Protein AF-A0A7S2BQW1-F1 (afdb_monomer_lite)

Secondary structure (DSSP, 8-state):
--S-EEEEEEE--SS---EEE--S---S-EEEEEEP-HHHHHHHHHTT-S--EEEE--TTTHHHHHHHHHHHTGGGG-SEEEE---GGG--SHHHHHHHHHHHHHHHHH--

Sequence (111 aa):
WTHNTTLSFRQKGTHGNMGSVVDTQESGARRPVQAIDFGAWLRANTLNAQLVVVKCDIEGSEYHVLPSLLESGALCAVNYLLVEWHLDEVVGTAQRCRAQTLRNTFEDTLR

Organism: NCBI:txid156173

Foldseek 3Di:
DLAWDKAWWFQDDDPDRDTDRDPDDDDGDIDIDIDHNVLVVLCVPQVPPPAAEDEADRQQCCLPNVVSCVVVVSCVSHPYYHYDHRLVSQDDDVRSVSSVVVVVCCVVPVD

pLDDT: mean 85.26, std 15.12, range [45.09, 97.25]

Structure (mmCIF, N/CA/C/O backbone):
data_AF-A0A7S2BQW1-F1
#
_entry.id   AF-A0A7S2BQW1-F1
#
loop_
_atom_site.group_PDB
_atom_site.id
_atom_site.type_symbol
_atom_site.label_atom_id
_atom_site.label_alt_id
_atom_site.label_comp_id
_atom_site.label_asym_id
_atom_site.label_entity_id
_atom_site.label_seq_id
_atom_site.pdbx_PDB_ins_code
_atom_site.Cartn_x
_atom_site.Cartn_y
_atom_site.Cartn_z
_atom_site.occupancy
_atom_site.B_iso_or_equiv
_atom_site.auth_seq_id
_atom_site.auth_comp_id
_atom_site.auth_asym_id
_atom_site.auth_atom_id
_atom_site.pdbx_PDB_model_num
ATOM 1 N N . TRP A 1 1 ? -4.931 -3.956 -8.407 1.00 71.12 1 TRP A N 1
ATOM 2 C CA . TRP A 1 1 ? -5.609 -4.018 -7.090 1.00 71.12 1 TRP A CA 1
ATOM 3 C C . TRP A 1 1 ? -6.164 -2.678 -6.587 1.00 71.12 1 TRP A C 1
ATOM 5 O O . TRP A 1 1 ? -6.646 -2.617 -5.465 1.00 71.12 1 TRP A O 1
ATOM 15 N N . THR A 1 2 ? -6.157 -1.606 -7.390 1.00 87.06 2 THR A N 1
ATOM 16 C CA . THR A 1 2 ? -6.951 -0.380 -7.126 1.00 87.06 2 THR A CA 1
ATOM 17 C C . THR A 1 2 ? -8.306 -0.400 -7.845 1.00 87.06 2 THR A C 1
ATOM 19 O O . THR A 1 2 ? -9.050 0.567 -7.824 1.00 87.06 2 THR A O 1
ATOM 22 N N . HIS A 1 3 ? -8.577 -1.490 -8.560 1.00 90.50 3 HIS A N 1
ATOM 23 C CA . HIS A 1 3 ? -9.788 -1.786 -9.309 1.00 90.50 3 HIS A CA 1
ATOM 24 C C . HIS A 1 3 ? -9.807 -3.300 -9.578 1.00 90.50 3 HIS A C 1
ATOM 26 O O . HIS A 1 3 ? -8.749 -3.950 -9.576 1.00 90.50 3 HIS A O 1
ATOM 32 N N . ASN A 1 4 ? -10.994 -3.855 -9.823 1.00 88.25 4 ASN A N 1
ATOM 33 C CA . ASN A 1 4 ? -11.155 -5.251 -10.223 1.00 88.25 4 ASN A CA 1
ATOM 34 C C . ASN A 1 4 ? -10.641 -5.444 -11.655 1.00 88.25 4 ASN A C 1
ATOM 36 O O . ASN A 1 4 ? -11.059 -4.726 -12.563 1.00 88.25 4 ASN A O 1
ATOM 40 N N . THR A 1 5 ? -9.743 -6.402 -11.869 1.00 89.50 5 THR A N 1
ATOM 41 C CA . THR A 1 5 ? -9.201 -6.697 -13.203 1.00 89.50 5 THR A CA 1
ATOM 42 C C . THR A 1 5 ? -8.598 -8.097 -13.265 1.00 89.50 5 THR A C 1
ATOM 44 O O . THR A 1 5 ? -8.362 -8.731 -12.241 1.00 89.50 5 THR A O 1
ATOM 47 N N . THR A 1 6 ? -8.315 -8.586 -14.469 1.00 86.44 6 THR A N 1
ATOM 48 C CA . THR A 1 6 ? -7.553 -9.824 -14.667 1.00 86.44 6 THR A CA 1
ATOM 49 C C . THR A 1 6 ? -6.093 -9.483 -14.944 1.00 86.44 6 THR A C 1
ATOM 51 O O . THR A 1 6 ? -5.777 -8.866 -15.958 1.00 86.44 6 THR A O 1
ATOM 54 N N . LEU A 1 7 ? -5.195 -9.907 -14.056 1.00 83.56 7 LEU A N 1
ATOM 55 C CA . LEU A 1 7 ? -3.749 -9.781 -14.220 1.00 83.56 7 LEU A CA 1
ATOM 56 C C . LEU A 1 7 ? -3.163 -11.068 -14.801 1.00 83.56 7 LEU A C 1
ATOM 58 O O . LEU A 1 7 ? -3.677 -12.159 -14.571 1.00 83.56 7 LEU A O 1
ATOM 62 N N . SER A 1 8 ? -2.062 -10.953 -15.538 1.00 80.69 8 SER A N 1
ATOM 63 C CA . SER A 1 8 ? -1.305 -12.112 -16.017 1.00 80.69 8 SER A CA 1
ATOM 64 C C . SER A 1 8 ? -0.070 -12.314 -15.150 1.00 80.69 8 SER A C 1
ATOM 66 O O . SER A 1 8 ? 0.823 -11.473 -15.140 1.00 80.69 8 SER A O 1
ATOM 68 N N . PHE A 1 9 ? -0.007 -13.441 -14.447 1.00 76.88 9 PHE A N 1
ATOM 69 C CA . PHE A 1 9 ? 1.140 -13.816 -13.626 1.00 76.88 9 PHE A CA 1
ATOM 70 C C . PHE A 1 9 ? 2.009 -14.841 -14.346 1.00 76.88 9 PHE A C 1
ATOM 72 O O . PHE A 1 9 ? 1.506 -15.748 -15.017 1.00 76.88 9 PHE A O 1
ATOM 79 N N . ARG A 1 10 ? 3.323 -14.734 -14.161 1.00 74.69 10 ARG A N 1
ATOM 80 C CA . ARG A 1 10 ? 4.284 -15.781 -14.519 1.00 74.69 10 ARG A CA 1
ATOM 81 C C . ARG A 1 10 ? 4.644 -16.559 -13.258 1.00 74.69 10 ARG A C 1
ATOM 83 O O . ARG A 1 10 ? 4.970 -15.962 -12.236 1.00 74.69 10 ARG A O 1
ATOM 90 N N . GLN A 1 11 ? 4.627 -17.887 -13.337 1.00 63.84 11 GLN A N 1
ATOM 91 C CA . GLN A 1 11 ? 5.142 -18.745 -12.269 1.00 63.84 11 GLN A CA 1
ATOM 92 C C . GLN A 1 11 ? 6.677 -18.686 -12.249 1.00 63.84 11 GLN A C 1
ATOM 94 O O . GLN A 1 11 ? 7.320 -18.938 -13.273 1.00 63.84 11 GLN A O 1
ATOM 99 N N . LYS A 1 12 ? 7.272 -18.344 -11.102 1.00 55.88 12 LYS A N 1
ATOM 100 C CA . LYS A 1 12 ? 8.726 -18.262 -10.935 1.00 55.88 12 LYS A CA 1
ATOM 101 C C . LYS A 1 12 ? 9.256 -19.618 -10.437 1.00 55.88 12 LYS A C 1
ATOM 103 O O . LYS A 1 12 ? 9.165 -19.933 -9.258 1.00 55.88 12 LYS A O 1
ATOM 108 N N . GLY A 1 13 ? 9.833 -20.412 -11.346 1.00 52.44 13 GLY A N 1
ATOM 109 C CA . GLY A 1 13 ? 10.557 -21.658 -11.034 1.00 52.44 13 GLY A CA 1
ATOM 110 C C . GLY A 1 13 ? 9.701 -22.930 -10.901 1.00 52.44 13 GLY A C 1
ATOM 111 O O . GLY A 1 13 ? 8.475 -22.886 -10.864 1.00 52.44 13 GLY A O 1
ATOM 112 N N . THR A 1 14 ? 10.372 -24.089 -10.856 1.00 50.16 14 THR A N 1
ATOM 113 C CA . THR A 1 14 ? 9.757 -25.432 -10.738 1.00 50.16 14 THR A CA 1
ATOM 114 C C . THR A 1 14 ? 9.568 -25.909 -9.291 1.00 50.16 14 THR A C 1
ATOM 116 O O . THR A 1 14 ? 8.961 -26.953 -9.087 1.00 50.16 14 THR A O 1
ATOM 119 N N . HIS A 1 15 ? 10.073 -25.169 -8.294 1.00 48.19 15 HIS A N 1
ATOM 120 C CA . HIS A 1 15 ? 10.143 -25.613 -6.888 1.00 48.19 15 HIS A CA 1
ATOM 121 C C . HIS A 1 15 ? 9.511 -24.633 -5.874 1.00 48.19 15 HIS A C 1
ATOM 123 O O . HIS A 1 15 ? 9.719 -24.774 -4.674 1.00 48.19 15 HIS A O 1
ATOM 129 N N . GLY A 1 16 ? 8.710 -23.658 -6.321 1.00 45.62 16 GLY A N 1
ATOM 130 C CA . GLY A 1 16 ? 7.992 -22.742 -5.429 1.00 45.62 16 GLY A CA 1
ATOM 131 C C . GLY A 1 16 ? 6.706 -22.206 -6.059 1.00 45.62 16 GLY A C 1
ATOM 132 O O . GLY A 1 16 ? 6.683 -21.855 -7.236 1.00 45.62 16 GLY A O 1
ATOM 133 N N . ASN A 1 17 ? 5.628 -22.132 -5.275 1.00 52.78 17 ASN A N 1
ATOM 134 C CA . ASN A 1 17 ? 4.319 -21.594 -5.680 1.00 52.78 17 ASN A CA 1
ATOM 135 C C . ASN A 1 17 ? 4.293 -20.049 -5.705 1.00 52.78 17 ASN A C 1
ATOM 137 O O . ASN A 1 17 ? 3.299 -19.442 -5.319 1.00 52.78 17 ASN A O 1
ATOM 141 N N . MET A 1 18 ? 5.379 -19.390 -6.118 1.00 57.06 18 MET A N 1
ATOM 142 C CA . MET A 1 18 ? 5.460 -17.925 -6.141 1.00 57.06 18 MET A CA 1
ATOM 143 C C . MET A 1 18 ? 5.316 -17.421 -7.580 1.00 57.06 18 MET A C 1
ATOM 145 O O . MET A 1 18 ? 6.014 -17.872 -8.494 1.00 57.06 18 MET A O 1
ATOM 149 N N . GLY A 1 19 ? 4.359 -16.519 -7.799 1.00 58.62 19 GLY A N 1
ATOM 150 C CA . GLY A 1 19 ? 4.086 -15.894 -9.090 1.00 58.62 19 GLY A CA 1
ATOM 151 C C . GLY A 1 19 ? 4.364 -14.396 -9.040 1.00 58.62 19 GLY A C 1
ATOM 152 O O . GLY A 1 19 ? 4.096 -13.764 -8.028 1.00 58.62 19 GLY A O 1
ATOM 153 N N . SER A 1 20 ? 4.862 -13.830 -10.138 1.00 63.78 20 SER A N 1
ATOM 154 C CA . SER A 1 20 ? 5.114 -12.389 -10.279 1.00 63.78 20 SER A CA 1
ATOM 155 C C . SER A 1 20 ? 4.332 -11.818 -11.467 1.00 63.78 20 SER A C 1
ATOM 157 O O . SER A 1 20 ? 4.091 -12.519 -12.459 1.00 63.78 20 SER A O 1
ATOM 159 N N . VAL A 1 21 ? 3.916 -10.555 -11.357 1.00 64.38 21 VAL A N 1
ATOM 160 C CA . VAL A 1 21 ? 3.338 -9.778 -12.461 1.00 64.38 21 VAL A CA 1
ATOM 161 C C . VAL A 1 21 ? 4.494 -9.323 -13.350 1.00 64.38 21 VAL A C 1
ATOM 163 O O . VAL A 1 21 ? 5.319 -8.526 -12.924 1.00 64.38 21 VAL A O 1
ATOM 166 N N . VAL A 1 22 ? 4.581 -9.838 -14.578 1.00 58.78 22 VAL A N 1
ATOM 167 C CA . VAL A 1 22 ? 5.669 -9.493 -15.512 1.00 58.78 22 VAL A CA 1
ATOM 168 C C . VAL A 1 22 ? 5.083 -8.851 -16.768 1.00 58.78 22 VAL A C 1
ATOM 170 O O . VAL A 1 22 ? 4.256 -9.469 -17.439 1.00 58.78 22 VAL A O 1
ATOM 173 N N . ASP A 1 23 ? 5.535 -7.637 -17.094 1.00 49.28 23 ASP A N 1
ATOM 174 C CA . ASP A 1 23 ? 5.101 -6.857 -18.270 1.00 49.28 23 ASP A CA 1
ATOM 175 C C . ASP A 1 23 ? 5.954 -7.129 -19.535 1.00 49.28 23 ASP A C 1
ATOM 177 O O . ASP A 1 23 ? 5.544 -6.866 -20.662 1.00 49.28 23 ASP A O 1
ATOM 181 N N . THR A 1 24 ? 7.137 -7.738 -19.405 1.00 45.09 24 THR A N 1
ATOM 182 C CA . THR A 1 24 ? 8.077 -7.913 -20.528 1.00 45.09 24 THR A CA 1
ATOM 183 C C . THR A 1 24 ? 8.093 -9.319 -21.142 1.00 45.09 24 THR A C 1
ATOM 185 O O . THR A 1 24 ? 7.767 -10.333 -20.518 1.00 45.09 24 THR A O 1
ATOM 188 N N . GLN A 1 25 ? 8.419 -9.356 -22.440 1.00 47.78 25 GLN A N 1
ATOM 189 C CA . GLN A 1 25 ? 8.397 -10.526 -23.318 1.00 47.78 25 GLN A CA 1
ATOM 190 C C . GLN A 1 25 ? 9.481 -11.563 -22.978 1.00 47.78 25 GLN A C 1
ATOM 192 O O . GLN A 1 25 ? 10.518 -11.620 -23.629 1.00 47.78 25 GLN A O 1
ATOM 197 N N . GLU A 1 26 ? 9.224 -12.437 -22.009 1.00 51.81 26 GLU A N 1
ATOM 198 C CA . GLU A 1 26 ? 9.992 -13.676 -21.850 1.00 51.81 26 GLU A CA 1
ATOM 199 C C . GLU A 1 26 ? 9.098 -14.920 -21.814 1.00 51.81 26 GLU A C 1
ATOM 201 O O . GLU A 1 26 ? 7.993 -14.921 -21.266 1.00 51.81 26 GLU A O 1
ATOM 206 N N . SER A 1 27 ? 9.606 -16.008 -22.398 1.00 53.97 27 SER A N 1
ATOM 207 C CA . SER A 1 27 ? 8.935 -17.298 -22.559 1.00 53.97 27 SER A CA 1
ATOM 208 C C . SER A 1 27 ? 8.657 -17.986 -21.212 1.00 53.97 27 SER A C 1
ATOM 210 O O . SER A 1 27 ? 9.565 -18.478 -20.537 1.00 53.97 27 SER A O 1
ATOM 212 N N . GLY A 1 28 ? 7.380 -18.044 -20.824 1.00 62.25 28 GLY A N 1
ATOM 213 C CA . GLY A 1 28 ? 6.863 -18.796 -19.678 1.00 62.25 28 GLY A CA 1
ATOM 214 C C . GLY A 1 28 ? 5.330 -18.833 -19.681 1.00 62.25 28 GLY A C 1
ATOM 215 O O . GLY A 1 28 ? 4.691 -17.929 -20.219 1.00 62.25 28 GLY A O 1
ATOM 216 N N . ALA A 1 29 ? 4.726 -19.880 -19.107 1.00 67.94 29 ALA A N 1
ATOM 217 C CA . ALA A 1 29 ? 3.269 -20.014 -19.063 1.00 67.94 29 ALA A CA 1
ATOM 218 C C . ALA A 1 29 ? 2.650 -18.905 -18.196 1.00 67.94 29 ALA A C 1
ATOM 220 O O . ALA A 1 29 ? 2.899 -18.833 -16.990 1.00 67.94 29 ALA A O 1
ATOM 221 N N . ARG A 1 30 ? 1.846 -18.042 -18.823 1.00 73.12 30 ARG A N 1
ATOM 222 C CA 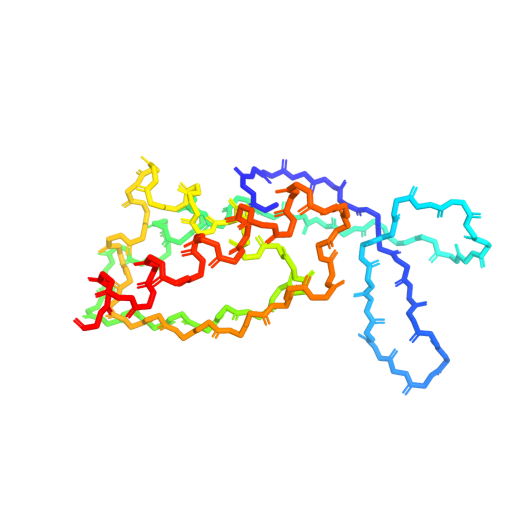. ARG A 1 30 ? 1.083 -16.992 -18.144 1.00 73.12 30 ARG A CA 1
ATOM 223 C C . ARG A 1 30 ? -0.200 -17.584 -17.572 1.00 73.12 30 ARG A C 1
ATOM 225 O O . ARG A 1 30 ? -0.905 -18.327 -18.255 1.00 73.12 30 ARG A O 1
ATOM 232 N N . ARG A 1 31 ? -0.510 -17.251 -16.323 1.00 81.50 31 ARG A N 1
ATOM 233 C CA . ARG A 1 31 ? -1.756 -17.632 -15.656 1.00 81.50 31 ARG A CA 1
ATOM 234 C C . ARG A 1 31 ? -2.580 -16.376 -15.382 1.00 81.50 31 ARG A C 1
ATOM 236 O O . ARG A 1 31 ? -2.044 -15.442 -14.786 1.00 81.50 31 ARG A O 1
ATOM 243 N N . PRO A 1 32 ? -3.853 -16.332 -15.808 1.00 84.62 32 PRO A N 1
ATOM 244 C CA . PRO A 1 32 ? -4.735 -15.247 -15.421 1.00 84.62 32 PRO A CA 1
ATOM 245 C C . PRO A 1 32 ? -5.047 -15.365 -13.927 1.00 84.62 32 PRO A C 1
ATOM 247 O O . PRO A 1 32 ? -5.403 -16.439 -13.441 1.00 84.62 32 PRO A O 1
ATOM 250 N N . VAL A 1 33 ? -4.920 -14.258 -13.209 1.00 87.00 33 VAL A N 1
ATOM 251 C CA . VAL A 1 33 ? -5.252 -14.130 -11.791 1.00 87.00 33 VAL A CA 1
ATOM 252 C C . VAL A 1 33 ? -6.194 -12.946 -11.644 1.00 87.00 33 VAL A C 1
ATOM 254 O O . VAL A 1 33 ? -5.932 -11.865 -12.170 1.00 87.00 33 VAL A O 1
ATOM 257 N N . GLN A 1 34 ? -7.307 -13.150 -10.946 1.00 90.06 34 GLN A N 1
ATOM 258 C CA . GLN A 1 34 ? -8.233 -12.063 -10.649 1.00 90.06 34 GLN A CA 1
ATOM 259 C C . GLN A 1 34 ? -7.642 -11.181 -9.554 1.00 90.06 34 GLN A C 1
ATOM 261 O O . GLN A 1 34 ? -7.343 -11.651 -8.459 1.00 90.06 34 GLN A O 1
ATOM 266 N N . ALA A 1 35 ? -7.484 -9.900 -9.861 1.00 90.31 35 ALA A N 1
ATOM 267 C CA . ALA A 1 35 ? -7.169 -8.875 -8.889 1.00 90.31 35 ALA A CA 1
ATOM 268 C C . ALA A 1 35 ? -8.454 -8.171 -8.456 1.00 90.31 35 ALA A C 1
ATOM 270 O O . ALA A 1 35 ? -9.342 -7.909 -9.268 1.00 90.31 35 ALA A O 1
ATOM 271 N N . ILE A 1 36 ? -8.511 -7.834 -7.173 1.00 92.81 36 ILE A N 1
ATOM 272 C CA . ILE A 1 36 ? -9.621 -7.102 -6.567 1.00 92.81 36 ILE A CA 1
ATOM 273 C C . ILE A 1 36 ? -9.252 -5.636 -6.351 1.00 92.81 36 ILE A C 1
ATOM 275 O O . ILE A 1 36 ? -8.081 -5.314 -6.161 1.00 92.81 36 ILE A O 1
ATOM 279 N N . ASP A 1 37 ? -10.245 -4.758 -6.320 1.00 94.38 37 ASP A N 1
ATOM 280 C CA . ASP A 1 37 ? -10.130 -3.458 -5.668 1.00 94.38 37 ASP A CA 1
ATOM 281 C C . ASP A 1 37 ? -10.018 -3.673 -4.157 1.00 94.38 37 ASP A C 1
ATOM 283 O O . ASP A 1 37 ? -11.001 -3.987 -3.477 1.00 94.38 37 ASP A O 1
ATOM 287 N N . PHE A 1 38 ? -8.805 -3.529 -3.630 1.00 95.88 38 PHE A N 1
ATOM 288 C CA . PHE A 1 38 ? -8.565 -3.758 -2.216 1.00 95.88 38 PHE A CA 1
ATOM 289 C C . PHE A 1 38 ? -9.257 -2.714 -1.332 1.00 95.88 38 PHE A C 1
ATOM 291 O O . PHE A 1 38 ? -9.740 -3.069 -0.263 1.00 95.88 38 PHE A O 1
ATOM 298 N N . GLY A 1 39 ? -9.374 -1.454 -1.765 1.00 95.75 39 GLY A N 1
ATOM 299 C CA . GLY A 1 39 ? -10.018 -0.404 -0.970 1.00 95.75 39 GLY A CA 1
ATOM 300 C C . GLY A 1 39 ? -11.520 -0.631 -0.822 1.00 95.75 39 GLY A C 1
ATOM 301 O O . GLY A 1 39 ? -12.066 -0.527 0.281 1.00 95.75 39 GLY A O 1
ATOM 302 N N . ALA A 1 40 ? -12.184 -1.005 -1.919 1.00 95.50 40 ALA A N 1
ATOM 303 C CA . ALA A 1 40 ? -13.595 -1.379 -1.891 1.00 95.50 40 ALA A CA 1
ATOM 304 C C . ALA A 1 40 ? -13.826 -2.653 -1.064 1.00 95.50 40 ALA A C 1
ATOM 306 O O . ALA A 1 40 ? -14.739 -2.696 -0.235 1.00 95.50 40 ALA A O 1
ATOM 307 N N . TRP A 1 41 ? -12.975 -3.669 -1.248 1.00 96.25 41 TRP A N 1
ATOM 308 C CA . TRP A 1 41 ? -13.056 -4.913 -0.486 1.00 96.25 41 TRP A CA 1
ATOM 309 C C . TRP A 1 41 ? -12.859 -4.669 1.010 1.00 96.25 41 TRP A C 1
ATOM 311 O O . TRP A 1 41 ? -13.667 -5.137 1.809 1.00 96.25 41 TRP A O 1
ATOM 321 N N . LEU A 1 42 ? -11.843 -3.894 1.392 1.00 96.62 42 LEU A N 1
ATOM 322 C CA . LEU A 1 42 ? -11.537 -3.579 2.783 1.00 96.62 42 LEU A CA 1
ATOM 323 C C . LEU A 1 42 ? -12.764 -2.983 3.473 1.00 96.62 42 LEU A C 1
ATOM 325 O O . LEU A 1 42 ? -13.244 -3.543 4.452 1.00 96.62 42 LEU A O 1
ATOM 329 N N . ARG A 1 43 ? -13.340 -1.921 2.899 1.00 94.44 43 ARG A N 1
ATOM 330 C CA . ARG A 1 43 ? -14.530 -1.262 3.454 1.00 94.44 43 ARG A CA 1
ATOM 331 C C . ARG A 1 43 ? -15.705 -2.209 3.618 1.00 94.44 43 ARG A C 1
ATOM 333 O O . ARG A 1 43 ? -16.327 -2.208 4.670 1.00 94.44 43 ARG A O 1
ATOM 340 N N . ALA A 1 44 ? -16.006 -3.011 2.601 1.00 94.94 44 ALA A N 1
ATOM 341 C CA . ALA A 1 44 ? -17.143 -3.924 2.643 1.00 94.94 44 ALA A CA 1
ATOM 342 C C . ALA A 1 44 ? -16.992 -5.015 3.717 1.00 94.94 44 ALA A C 1
ATOM 344 O O . ALA A 1 44 ? -17.993 -5.493 4.247 1.00 94.94 44 ALA A O 1
ATOM 345 N N . ASN A 1 45 ? -15.757 -5.398 4.050 1.00 95.62 45 ASN A N 1
ATOM 346 C CA . ASN A 1 45 ? -15.474 -6.515 4.948 1.00 95.62 45 ASN A CA 1
ATOM 347 C C . ASN A 1 45 ? -15.124 -6.087 6.381 1.00 95.62 45 ASN A C 1
ATOM 349 O O . ASN A 1 45 ? -15.059 -6.945 7.259 1.00 95.62 45 ASN A O 1
ATOM 353 N N . THR A 1 46 ? -14.933 -4.791 6.651 1.00 95.62 46 THR A N 1
ATOM 354 C CA . THR A 1 46 ? -14.525 -4.303 7.980 1.00 95.62 46 THR A CA 1
ATOM 355 C C . THR A 1 46 ? -15.535 -3.401 8.687 1.00 95.62 46 THR A C 1
ATOM 357 O O . THR A 1 46 ? -15.253 -2.961 9.796 1.00 95.62 46 THR A O 1
ATOM 360 N N . LEU A 1 47 ? -16.737 -3.179 8.133 1.00 88.50 47 LEU A N 1
ATOM 361 C CA . LEU A 1 47 ? -17.748 -2.269 8.714 1.00 88.50 47 LEU A CA 1
ATOM 362 C C . LEU A 1 47 ? -18.053 -2.503 10.204 1.00 88.50 47 LEU A C 1
ATOM 364 O O . LEU A 1 47 ? -18.291 -1.545 10.931 1.00 88.50 47 LEU A O 1
ATOM 368 N N . ASN A 1 48 ? -18.055 -3.761 10.652 1.00 93.06 48 ASN A N 1
ATOM 369 C CA . ASN A 1 48 ? -18.366 -4.135 12.039 1.00 93.06 48 ASN A CA 1
ATOM 370 C C . ASN A 1 48 ? -17.126 -4.579 12.833 1.00 93.06 48 ASN A C 1
ATOM 372 O O . ASN A 1 48 ? -17.253 -5.108 13.939 1.00 93.06 48 ASN A O 1
ATOM 376 N N . ALA A 1 49 ? -15.930 -4.434 12.260 1.00 93.81 49 ALA A N 1
ATOM 377 C CA . ALA A 1 49 ? -14.696 -4.820 12.922 1.00 93.81 49 ALA A CA 1
ATOM 378 C C . ALA A 1 49 ? -14.281 -3.735 13.921 1.00 93.81 49 ALA A C 1
ATOM 380 O O . ALA A 1 49 ? -14.205 -2.559 13.584 1.00 93.81 49 ALA A O 1
ATOM 381 N N . GLN A 1 50 ? -13.975 -4.146 15.152 1.00 92.69 50 GLN A N 1
ATOM 382 C CA . GLN A 1 50 ? -13.452 -3.244 16.186 1.00 92.69 50 GLN A CA 1
ATOM 383 C C . GLN A 1 50 ? -11.942 -3.013 16.054 1.00 92.69 50 GLN A C 1
ATOM 385 O O . GLN A 1 50 ? -11.404 -2.052 16.597 1.00 92.69 50 GLN A O 1
ATOM 390 N N . LEU A 1 51 ? -11.256 -3.927 15.365 1.00 96.19 51 LEU A N 1
ATOM 391 C CA . LEU A 1 51 ? -9.822 -3.890 15.140 1.00 96.19 51 LEU A CA 1
ATOM 392 C C . LEU A 1 51 ? -9.508 -4.476 13.764 1.00 96.19 51 LEU A C 1
ATOM 394 O O . LEU A 1 51 ? -9.834 -5.629 13.482 1.00 96.19 51 LEU A O 1
ATOM 398 N N . VAL A 1 52 ? -8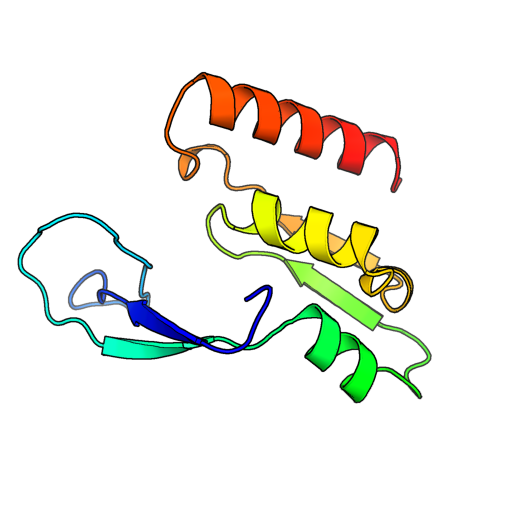.837 -3.689 12.935 1.00 97.25 52 VAL A N 1
ATOM 399 C CA . VAL A 1 52 ? -8.394 -4.057 11.593 1.00 97.25 52 VAL A CA 1
ATOM 400 C C . VAL A 1 52 ? -6.887 -3.870 11.517 1.00 97.25 52 VAL A C 1
ATOM 402 O O . VAL A 1 52 ? -6.370 -2.762 11.672 1.00 97.25 52 VAL A O 1
ATOM 405 N N . VAL A 1 53 ? -6.183 -4.968 11.258 1.00 96.81 53 VAL A N 1
ATOM 406 C CA . VAL A 1 53 ? -4.733 -4.990 11.056 1.00 96.81 53 VAL A CA 1
ATOM 407 C C . VAL A 1 53 ? -4.457 -5.429 9.627 1.00 96.81 53 VAL A C 1
ATOM 409 O O . VAL A 1 53 ? -4.981 -6.450 9.184 1.00 96.81 53 VAL A O 1
ATOM 412 N N . VAL A 1 54 ? -3.632 -4.674 8.908 1.00 96.31 54 VAL A N 1
ATOM 413 C CA . VAL A 1 54 ? -3.228 -4.987 7.535 1.00 96.31 54 VAL A CA 1
ATOM 414 C C . VAL A 1 54 ? -1.714 -5.169 7.486 1.00 96.31 54 VAL A C 1
ATOM 416 O O . VAL A 1 54 ? -0.973 -4.254 7.834 1.00 96.31 54 VAL A O 1
ATOM 419 N N . LYS A 1 55 ? -1.259 -6.337 7.012 1.00 96.31 55 LYS A N 1
ATOM 420 C CA . LYS A 1 55 ? 0.115 -6.536 6.527 1.00 96.31 55 LYS A CA 1
ATOM 421 C C . LYS A 1 55 ? 0.113 -6.348 5.007 1.00 96.31 55 LYS A C 1
ATOM 423 O O . LYS A 1 55 ? -0.614 -7.053 4.312 1.00 96.31 55 LYS A O 1
ATOM 428 N N . CYS A 1 56 ? 0.910 -5.410 4.512 1.00 94.69 56 CYS A N 1
ATOM 429 C CA . CYS A 1 56 ? 1.076 -5.100 3.099 1.00 94.69 56 CYS A CA 1
ATOM 430 C C . CYS A 1 56 ? 2.460 -5.568 2.636 1.00 94.69 56 CYS A C 1
ATOM 432 O O . CYS A 1 56 ? 3.470 -5.132 3.182 1.00 94.69 56 CYS A O 1
ATOM 434 N N . ASP A 1 57 ? 2.470 -6.478 1.670 1.00 94.44 57 ASP A N 1
ATOM 435 C CA . ASP A 1 57 ? 3.646 -7.161 1.131 1.00 94.44 57 ASP A CA 1
ATOM 436 C C . ASP A 1 57 ? 3.265 -7.613 -0.291 1.00 94.44 57 ASP A C 1
ATOM 438 O O . ASP A 1 57 ? 2.654 -8.668 -0.481 1.00 94.44 57 ASP A O 1
ATOM 442 N N . ILE A 1 58 ? 3.401 -6.696 -1.258 1.00 91.88 58 ILE A N 1
ATOM 443 C CA . ILE A 1 58 ? 2.830 -6.808 -2.614 1.00 91.88 58 ILE A CA 1
ATOM 444 C C . ILE A 1 58 ? 3.826 -6.392 -3.707 1.00 91.88 58 ILE A C 1
ATOM 446 O O . ILE A 1 58 ? 3.428 -5.904 -4.770 1.00 91.88 58 ILE A O 1
ATOM 450 N N . GLU A 1 59 ? 5.114 -6.623 -3.453 1.00 90.94 59 GLU A N 1
ATOM 451 C CA . GLU A 1 59 ? 6.190 -6.644 -4.452 1.00 90.94 59 GLU A CA 1
ATOM 452 C C . GLU A 1 59 ? 6.232 -5.377 -5.334 1.00 90.94 59 GLU A C 1
ATOM 454 O O . GLU A 1 59 ? 6.117 -5.425 -6.559 1.00 90.94 59 GLU A O 1
ATOM 459 N N . GLY A 1 60 ? 6.314 -4.204 -4.706 1.00 90.44 60 GLY A N 1
ATOM 460 C CA . GLY A 1 60 ? 6.518 -2.897 -5.358 1.00 90.44 60 GLY A CA 1
ATOM 461 C C . GLY A 1 60 ? 5.223 -2.137 -5.599 1.00 90.44 60 GLY A C 1
ATOM 462 O O . GLY A 1 60 ? 5.199 -0.974 -6.008 1.00 90.44 60 GLY A O 1
ATOM 463 N N . SER A 1 61 ? 4.104 -2.784 -5.330 1.00 91.62 61 SER A N 1
ATOM 464 C CA . SER A 1 61 ? 2.799 -2.237 -5.645 1.00 91.62 61 SER A CA 1
ATOM 465 C C . SER A 1 61 ? 2.189 -1.425 -4.514 1.00 91.62 61 SER A C 1
ATOM 467 O O . SER A 1 61 ? 1.148 -0.783 -4.692 1.00 91.62 61 SER A O 1
ATOM 469 N N . GLU A 1 62 ? 2.881 -1.385 -3.377 1.00 95.00 62 GLU A N 1
ATOM 470 C CA . GLU A 1 62 ? 2.589 -0.529 -2.233 1.00 95.00 62 GLU A CA 1
ATOM 471 C C . GLU A 1 62 ? 2.501 0.934 -2.685 1.00 95.00 62 GLU A C 1
ATOM 473 O O . GLU A 1 62 ? 1.575 1.650 -2.299 1.00 95.00 62 GLU A O 1
ATOM 478 N N . TYR A 1 63 ? 3.393 1.342 -3.597 1.00 94.88 63 TYR A N 1
ATOM 479 C CA . TYR A 1 63 ? 3.475 2.697 -4.154 1.00 94.88 63 TYR A CA 1
ATOM 480 C C . TYR A 1 63 ? 2.276 3.097 -5.028 1.00 94.88 63 TYR A C 1
ATOM 482 O O . TYR A 1 63 ? 2.127 4.272 -5.359 1.00 94.88 63 TYR A O 1
ATOM 490 N N . HIS A 1 64 ? 1.405 2.149 -5.383 1.00 93.75 64 HIS A N 1
ATOM 491 C CA . HIS A 1 64 ? 0.134 2.416 -6.059 1.00 93.75 64 HIS A CA 1
ATOM 492 C C . HIS A 1 64 ? -1.071 2.197 -5.140 1.00 93.75 64 HIS A C 1
ATOM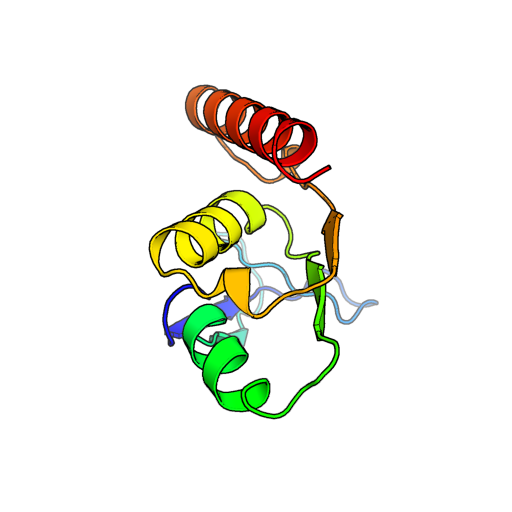 494 O O . HIS A 1 64 ? -2.023 2.977 -5.179 1.00 93.75 64 HIS A O 1
ATOM 500 N N . VAL A 1 65 ? -1.045 1.154 -4.304 1.00 95.19 65 VAL A N 1
ATOM 501 C CA . VAL A 1 65 ? -2.160 0.817 -3.405 1.00 95.19 65 VAL A CA 1
ATOM 502 C C . VAL A 1 65 ? -2.308 1.829 -2.288 1.00 95.19 65 VAL A C 1
ATOM 504 O O . VAL A 1 65 ? -3.402 2.348 -2.091 1.00 95.19 65 VAL A O 1
ATOM 507 N N . LEU A 1 66 ? -1.233 2.116 -1.553 1.00 95.44 66 LEU A N 1
ATOM 508 C CA . LEU A 1 66 ? -1.320 2.936 -0.347 1.00 95.44 66 LEU A CA 1
ATOM 509 C C . LEU A 1 66 ? -1.776 4.374 -0.646 1.00 95.44 66 LEU A C 1
ATOM 511 O O . LEU A 1 66 ? -2.675 4.842 0.056 1.00 95.44 66 LEU A O 1
ATOM 515 N N . PRO A 1 67 ? -1.288 5.054 -1.708 1.00 95.06 67 PRO A N 1
ATOM 516 C CA . PRO A 1 67 ? -1.853 6.339 -2.119 1.00 95.06 67 PRO A CA 1
ATOM 517 C C . PRO A 1 67 ? -3.338 6.252 -2.470 1.00 95.06 67 PRO A C 1
ATOM 519 O O . PRO A 1 67 ? -4.121 7.072 -2.008 1.00 95.06 67 PRO A O 1
ATOM 522 N N . SER A 1 68 ? -3.759 5.223 -3.211 1.00 95.44 68 SER A N 1
ATOM 523 C CA . SER A 1 68 ? -5.170 5.045 -3.573 1.00 95.44 68 SER A CA 1
ATOM 524 C C . SER A 1 68 ? -6.065 4.804 -2.346 1.00 95.44 68 SER A C 1
ATOM 526 O O . SER A 1 68 ? -7.186 5.316 -2.277 1.00 95.44 68 SER A O 1
ATOM 528 N N . LEU A 1 69 ? -5.579 4.074 -1.336 1.00 95.56 69 LEU A N 1
ATOM 529 C CA . LEU A 1 69 ? -6.288 3.888 -0.066 1.00 95.56 69 LEU A CA 1
ATOM 530 C C . LEU A 1 69 ? -6.385 5.185 0.745 1.00 95.56 69 LEU A C 1
ATOM 532 O O . LEU A 1 69 ? -7.416 5.413 1.381 1.00 95.56 69 LEU A O 1
ATOM 536 N N . LEU A 1 70 ? -5.339 6.018 0.725 1.00 93.94 70 LEU A N 1
ATOM 537 C CA . LEU A 1 70 ? -5.360 7.348 1.335 1.00 93.94 70 LEU A CA 1
ATOM 538 C C . LEU A 1 70 ? -6.367 8.259 0.628 1.00 93.94 70 LEU A C 1
ATOM 540 O O . LEU A 1 70 ? -7.263 8.789 1.277 1.00 93.94 70 LEU A O 1
ATOM 544 N N . GLU A 1 71 ? -6.258 8.398 -0.694 1.00 95.00 71 GLU A N 1
ATOM 545 C CA . GLU A 1 71 ? -7.115 9.267 -1.511 1.00 95.00 71 GLU A CA 1
ATOM 546 C C . GLU A 1 71 ? -8.591 8.887 -1.405 1.00 95.00 71 GLU A C 1
ATOM 548 O O . GLU A 1 71 ? -9.459 9.746 -1.265 1.00 95.00 71 GLU A O 1
ATOM 553 N N . SER A 1 72 ? -8.889 7.587 -1.435 1.00 95.62 72 SER A N 1
ATOM 554 C CA . SER A 1 72 ? -10.260 7.102 -1.287 1.00 95.62 72 SER A CA 1
ATOM 555 C C . SER A 1 72 ? -10.784 7.213 0.145 1.00 95.62 72 SER A C 1
ATOM 557 O O . SER A 1 72 ? -11.998 7.123 0.333 1.00 95.62 72 SER A O 1
ATOM 559 N N . GLY A 1 73 ? -9.907 7.365 1.147 1.00 95.06 73 GLY A N 1
ATOM 560 C CA . GLY A 1 73 ? -10.209 7.280 2.578 1.00 95.06 73 GLY A CA 1
ATOM 561 C C . GLY A 1 73 ? -10.474 5.853 3.075 1.00 95.06 73 GLY A C 1
ATOM 562 O O . GLY A 1 73 ? -11.071 5.667 4.135 1.00 95.06 73 GLY A O 1
ATOM 563 N N . ALA A 1 74 ? -10.152 4.821 2.290 1.00 96.25 74 ALA A N 1
ATOM 564 C CA . ALA A 1 74 ? -10.324 3.428 2.705 1.00 96.25 74 ALA A CA 1
ATOM 565 C C . ALA A 1 74 ? -9.331 3.040 3.807 1.00 96.25 74 ALA A C 1
ATOM 567 O O . ALA A 1 74 ? -9.656 2.208 4.653 1.00 96.25 74 ALA A O 1
ATOM 568 N N . LEU A 1 75 ? -8.163 3.694 3.849 1.00 94.69 75 LEU A N 1
ATOM 569 C CA . LEU A 1 75 ? -7.158 3.452 4.882 1.00 94.69 75 LEU A CA 1
ATOM 570 C C . LEU A 1 75 ? -7.663 3.775 6.296 1.00 94.69 75 LEU A C 1
ATOM 572 O O . LEU A 1 75 ? -7.214 3.155 7.250 1.00 94.69 75 LEU A O 1
ATOM 576 N N . CYS A 1 76 ? -8.646 4.672 6.439 1.00 93.69 76 CYS A N 1
ATOM 577 C CA . CYS A 1 76 ? -9.249 5.014 7.731 1.00 93.69 76 CYS A CA 1
ATOM 578 C C . CYS A 1 76 ? -9.947 3.831 8.419 1.00 93.69 76 CYS A C 1
ATOM 580 O O . CYS A 1 76 ? -10.213 3.897 9.614 1.00 93.69 76 CYS A O 1
ATOM 582 N N . ALA A 1 77 ? -10.257 2.762 7.681 1.00 95.62 77 ALA A N 1
ATOM 583 C CA . ALA A 1 77 ? -10.793 1.535 8.257 1.00 95.62 77 ALA A CA 1
ATOM 584 C C . ALA A 1 77 ? -9.710 0.649 8.903 1.00 95.62 77 ALA A C 1
ATOM 586 O O . ALA A 1 77 ? -10.054 -0.379 9.474 1.00 95.62 77 AL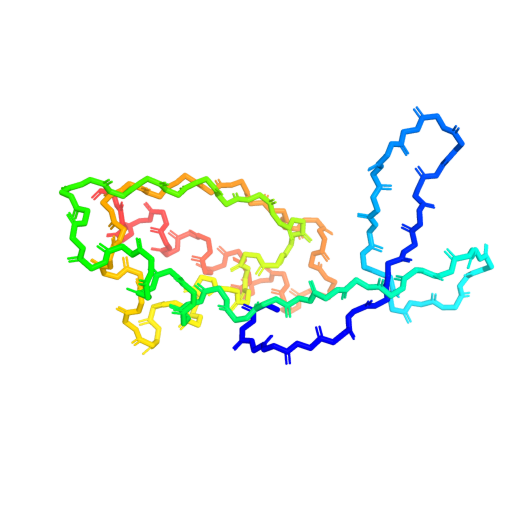A A O 1
ATOM 587 N N . VAL A 1 78 ? -8.423 0.996 8.784 1.00 95.50 78 VAL A N 1
ATOM 588 C CA . VAL A 1 78 ? -7.284 0.225 9.303 1.00 95.50 78 VAL A CA 1
ATOM 589 C C . VAL A 1 78 ? -6.762 0.868 10.584 1.00 95.50 78 VAL A C 1
ATOM 591 O O . VAL A 1 78 ? -6.457 2.056 10.604 1.00 95.50 78 VAL A O 1
ATOM 594 N N . ASN A 1 79 ? -6.610 0.077 11.646 1.00 95.19 79 ASN A N 1
ATOM 595 C CA . ASN A 1 79 ? -6.030 0.536 12.909 1.00 95.19 79 ASN A CA 1
ATOM 596 C C . ASN A 1 79 ? -4.508 0.391 12.932 1.00 95.19 79 ASN A C 1
ATOM 598 O O . ASN A 1 79 ? -3.818 1.274 13.426 1.00 95.19 79 ASN A O 1
ATOM 602 N N . TYR A 1 80 ? -3.992 -0.722 12.407 1.00 94.75 80 TYR A N 1
ATOM 603 C CA . TYR A 1 80 ? -2.556 -0.978 12.324 1.00 94.75 80 TYR A CA 1
ATOM 604 C C . TYR A 1 80 ? -2.183 -1.411 10.915 1.00 94.75 80 TYR A C 1
ATOM 606 O O . TYR A 1 80 ? -2.740 -2.373 10.382 1.00 94.75 80 TYR A O 1
ATOM 614 N N . LEU A 1 81 ? -1.219 -0.710 10.332 1.00 94.62 81 LEU A N 1
ATOM 615 C CA . LEU A 1 81 ? -0.677 -1.004 9.017 1.00 94.62 81 LEU A CA 1
ATOM 616 C C . LEU A 1 81 ? 0.798 -1.379 9.164 1.00 94.62 81 LEU A C 1
ATOM 618 O O . LEU A 1 81 ? 1.590 -0.592 9.669 1.00 94.62 81 LEU A O 1
ATOM 622 N N . LEU A 1 82 ? 1.163 -2.570 8.700 1.00 94.94 82 LEU A N 1
ATOM 623 C CA . LEU A 1 82 ? 2.547 -3.012 8.574 1.00 94.94 82 LEU A CA 1
ATOM 624 C C . LEU A 1 82 ? 2.875 -3.094 7.088 1.00 94.94 82 LEU A C 1
ATOM 626 O O . LEU A 1 82 ? 2.164 -3.781 6.357 1.00 94.94 82 LEU A O 1
ATOM 630 N N . VAL A 1 83 ? 3.924 -2.408 6.638 1.00 95.25 83 VAL A N 1
ATOM 631 C CA . VAL A 1 83 ? 4.298 -2.353 5.217 1.00 95.25 83 VAL A CA 1
ATOM 632 C C . VAL A 1 83 ? 5.714 -2.881 5.028 1.00 95.25 83 VAL A C 1
ATOM 634 O O . VAL A 1 83 ? 6.650 -2.403 5.667 1.00 95.25 83 VAL A O 1
ATOM 637 N N . GLU A 1 84 ? 5.872 -3.843 4.125 1.00 95.31 84 GLU A N 1
ATOM 638 C CA . GLU A 1 84 ? 7.163 -4.228 3.560 1.00 95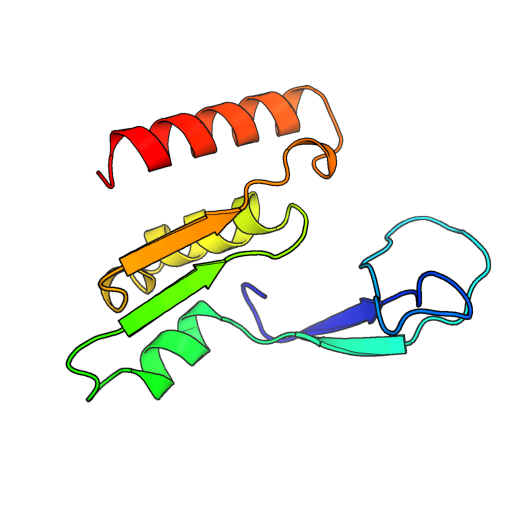.31 84 GLU A CA 1
ATOM 639 C C . GLU A 1 84 ? 7.375 -3.464 2.247 1.00 95.31 84 GLU A C 1
ATOM 641 O O . GLU A 1 84 ? 6.592 -3.579 1.308 1.00 95.31 84 GLU A O 1
ATOM 646 N N . TRP A 1 85 ? 8.393 -2.601 2.208 1.00 94.50 85 TRP A N 1
ATOM 647 C CA . TRP A 1 85 ? 8.630 -1.704 1.075 1.00 94.50 85 TRP A CA 1
ATOM 648 C C . TRP A 1 85 ? 9.608 -2.311 0.069 1.00 94.50 85 TRP A C 1
ATOM 650 O O . TRP A 1 85 ? 10.789 -2.476 0.373 1.00 94.50 85 TRP A O 1
ATOM 660 N N . HIS A 1 86 ? 9.152 -2.505 -1.166 1.00 94.38 86 HIS A N 1
ATOM 661 C CA . HIS A 1 86 ? 9.925 -3.126 -2.244 1.00 94.38 86 HIS A CA 1
ATOM 662 C C . HIS A 1 86 ? 10.402 -2.093 -3.282 1.00 94.38 86 HIS A C 1
ATOM 664 O O . HIS A 1 86 ? 9.962 -2.075 -4.432 1.00 94.38 86 HIS A O 1
ATOM 670 N N . LEU A 1 87 ? 11.304 -1.185 -2.892 1.00 93.12 87 LEU A N 1
ATOM 671 C CA . LEU A 1 87 ? 11.789 -0.121 -3.791 1.00 93.12 87 LEU A CA 1
ATOM 672 C C . LEU A 1 87 ? 12.530 -0.666 -5.027 1.00 93.12 87 LEU A C 1
ATOM 674 O O . LEU A 1 87 ? 12.520 -0.034 -6.086 1.00 93.12 87 LEU A O 1
ATOM 678 N N . ASP A 1 88 ? 13.164 -1.831 -4.897 1.00 90.50 88 ASP A N 1
ATOM 679 C CA . ASP A 1 88 ? 13.931 -2.453 -5.976 1.00 90.50 88 ASP A CA 1
ATOM 680 C C . ASP A 1 88 ? 13.052 -2.883 -7.160 1.00 90.50 88 ASP A C 1
ATOM 682 O O . ASP A 1 88 ? 13.511 -2.819 -8.303 1.00 90.50 88 ASP A O 1
ATOM 686 N N . GLU A 1 89 ? 11.776 -3.184 -6.907 1.00 87.38 89 GLU A N 1
ATOM 687 C CA . GLU A 1 89 ? 10.773 -3.538 -7.922 1.00 87.38 89 GLU A CA 1
ATOM 688 C C . GLU A 1 89 ? 10.276 -2.313 -8.717 1.00 87.38 89 GLU A C 1
ATOM 690 O O . GLU A 1 89 ? 9.711 -2.439 -9.806 1.00 87.38 89 GLU A O 1
ATOM 695 N N . VAL A 1 90 ? 10.522 -1.089 -8.230 1.00 88.81 90 VAL A N 1
ATOM 696 C CA . VAL A 1 90 ? 10.154 0.142 -8.944 1.00 88.81 90 VAL A CA 1
ATOM 697 C C . VAL A 1 90 ? 11.174 0.421 -10.045 1.00 88.81 90 VAL A C 1
ATOM 699 O O . VAL A 1 90 ? 12.342 0.691 -9.773 1.00 88.81 90 VAL A O 1
ATOM 702 N N . VAL A 1 91 ? 10.746 0.421 -11.306 1.00 88.44 91 VAL A N 1
ATOM 703 C CA . VAL A 1 91 ? 11.633 0.672 -12.453 1.00 88.44 91 VAL A CA 1
ATOM 704 C C . VAL A 1 91 ? 11.643 2.157 -12.836 1.00 88.44 91 VAL A C 1
ATOM 706 O O . VAL A 1 91 ? 10.599 2.788 -12.989 1.00 88.44 91 VAL A O 1
ATOM 709 N N . GLY A 1 92 ? 12.844 2.709 -13.041 1.00 91.88 92 GLY A N 1
ATOM 710 C CA . GLY A 1 92 ? 13.064 4.089 -13.488 1.00 91.88 92 GLY A CA 1
ATOM 711 C C . GLY A 1 92 ? 13.461 5.047 -12.361 1.00 91.88 92 GLY A C 1
ATOM 712 O O . GLY A 1 92 ? 12.878 5.051 -11.279 1.00 91.88 92 GLY A O 1
ATOM 713 N N . THR A 1 93 ? 14.468 5.888 -12.612 1.00 91.44 93 THR A N 1
ATOM 714 C CA . THR A 1 93 ? 15.065 6.769 -11.591 1.00 91.44 93 THR A CA 1
ATOM 715 C C . THR A 1 93 ? 14.061 7.763 -11.005 1.00 91.44 93 THR A C 1
ATOM 717 O O . THR A 1 93 ? 14.016 7.955 -9.792 1.00 91.44 93 THR A O 1
ATOM 720 N N . ALA A 1 94 ? 13.222 8.380 -11.843 1.00 92.88 94 ALA A N 1
ATOM 721 C CA . ALA A 1 94 ? 12.225 9.348 -11.384 1.00 92.88 94 ALA A CA 1
ATOM 722 C C . ALA A 1 94 ? 11.133 8.685 -10.527 1.00 92.88 94 ALA A C 1
ATOM 724 O O . ALA A 1 94 ? 10.730 9.226 -9.497 1.00 92.88 94 ALA A O 1
ATOM 725 N N . GLN A 1 95 ? 10.680 7.498 -10.931 1.00 91.56 95 GLN A N 1
ATOM 726 C CA . GLN A 1 95 ? 9.692 6.693 -10.221 1.00 91.56 95 GLN A CA 1
ATOM 727 C C . GLN A 1 95 ? 10.243 6.221 -8.876 1.00 91.56 95 GLN A C 1
ATOM 729 O O . GLN A 1 95 ? 9.566 6.383 -7.865 1.00 91.56 95 GLN A O 1
ATOM 734 N N . ARG A 1 96 ? 11.495 5.744 -8.837 1.00 93.44 96 ARG A N 1
ATOM 735 C CA . ARG A 1 96 ? 12.189 5.385 -7.591 1.00 93.44 96 ARG A CA 1
ATOM 736 C C . ARG A 1 96 ? 12.315 6.567 -6.636 1.00 93.44 96 ARG A C 1
ATOM 738 O O . ARG A 1 96 ? 12.029 6.409 -5.456 1.00 93.44 96 ARG A O 1
ATOM 745 N N . CYS A 1 97 ? 12.668 7.758 -7.126 1.00 95.19 97 CYS A N 1
ATOM 746 C CA . CYS A 1 97 ? 12.697 8.962 -6.286 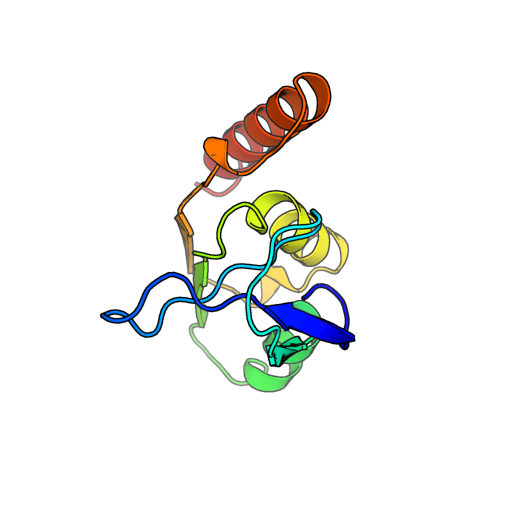1.00 95.19 97 CYS A CA 1
ATOM 747 C C . CYS A 1 97 ? 11.322 9.255 -5.669 1.00 95.19 97 CYS A C 1
ATOM 749 O O . CYS A 1 97 ? 11.226 9.457 -4.462 1.00 95.19 97 CYS A O 1
ATOM 751 N N . ARG A 1 98 ? 10.249 9.222 -6.472 1.00 94.31 98 ARG A N 1
ATOM 752 C CA . ARG A 1 98 ? 8.875 9.426 -5.977 1.00 94.31 98 ARG A CA 1
ATOM 753 C C . ARG A 1 98 ? 8.469 8.369 -4.951 1.00 94.31 98 ARG A C 1
ATOM 755 O O . ARG A 1 98 ? 7.901 8.716 -3.921 1.00 94.31 98 ARG A O 1
ATOM 762 N N . ALA A 1 99 ? 8.782 7.105 -5.219 1.00 94.88 99 ALA A N 1
ATOM 763 C CA . ALA A 1 99 ? 8.522 5.985 -4.324 1.00 94.88 99 ALA A CA 1
ATOM 764 C C . ALA A 1 99 ? 9.265 6.144 -2.986 1.00 94.88 99 ALA A C 1
ATOM 766 O O . ALA A 1 99 ? 8.665 5.994 -1.923 1.00 94.88 99 ALA A O 1
ATOM 767 N N . GLN A 1 100 ? 10.540 6.541 -3.018 1.00 96.06 100 GLN A N 1
ATOM 768 C CA . GLN A 1 100 ? 11.315 6.827 -1.812 1.00 96.06 100 GLN A CA 1
ATOM 769 C C . GLN A 1 100 ? 10.722 7.993 -1.013 1.00 96.06 100 GLN A C 1
ATOM 771 O O . GLN A 1 100 ? 10.614 7.896 0.209 1.00 96.06 100 GLN A O 1
ATOM 776 N N . THR A 1 101 ? 10.317 9.079 -1.682 1.00 95.56 101 THR A N 1
ATOM 777 C CA . THR A 1 101 ? 9.638 10.200 -1.019 1.00 95.56 101 THR A CA 1
ATOM 778 C C . THR A 1 101 ? 8.344 9.737 -0.360 1.00 95.56 101 THR A C 1
ATOM 780 O O . THR A 1 101 ? 8.153 10.018 0.818 1.00 95.56 101 THR A O 1
ATOM 783 N N . LEU A 1 102 ? 7.501 8.980 -1.073 1.00 94.50 102 LEU A N 1
ATOM 784 C CA . LEU A 1 102 ? 6.256 8.448 -0.520 1.00 94.50 102 LEU A CA 1
ATOM 785 C C . LEU A 1 102 ? 6.518 7.608 0.730 1.00 94.50 102 LEU A C 1
ATOM 787 O O . LEU A 1 102 ? 5.884 7.855 1.749 1.00 94.50 102 LEU A O 1
ATOM 791 N N . ARG A 1 103 ? 7.459 6.655 0.660 1.00 94.75 103 ARG A N 1
ATOM 792 C CA . ARG A 1 103 ? 7.845 5.809 1.797 1.00 94.75 103 ARG A CA 1
ATOM 793 C C . ARG A 1 103 ? 8.210 6.662 3.007 1.00 94.75 103 ARG A C 1
ATOM 795 O O . ARG A 1 103 ? 7.639 6.469 4.071 1.00 94.75 103 ARG A O 1
ATOM 802 N N . ASN A 1 104 ? 9.127 7.613 2.836 1.00 94.69 104 ASN A N 1
ATOM 803 C CA . ASN A 1 104 ? 9.583 8.457 3.939 1.00 94.69 104 ASN A CA 1
ATOM 804 C C . ASN A 1 104 ? 8.420 9.256 4.541 1.00 94.69 104 ASN A C 1
ATOM 806 O O . ASN A 1 104 ? 8.234 9.252 5.750 1.00 94.69 104 ASN A O 1
ATOM 810 N N . THR A 1 105 ? 7.581 9.870 3.701 1.00 93.06 105 THR A N 1
ATOM 811 C CA . THR A 1 105 ? 6.413 10.621 4.176 1.00 93.06 105 THR A CA 1
ATOM 812 C C . THR A 1 105 ? 5.417 9.734 4.922 1.00 93.06 105 THR A C 1
ATOM 814 O O . THR A 1 105 ? 4.881 10.163 5.940 1.00 93.06 105 THR A O 1
ATOM 817 N N . PHE A 1 106 ? 5.173 8.508 4.454 1.00 90.81 106 PHE A N 1
ATOM 818 C CA . PHE A 1 106 ? 4.274 7.560 5.117 1.00 90.81 106 PHE A CA 1
ATOM 819 C C . PHE A 1 106 ? 4.774 7.202 6.520 1.00 90.81 106 PHE A C 1
ATOM 821 O O . PHE A 1 106 ? 4.021 7.296 7.486 1.00 90.81 106 PHE A O 1
ATOM 828 N N . GLU A 1 107 ? 6.056 6.845 6.620 1.00 89.19 107 GLU A N 1
ATOM 829 C CA . GLU A 1 107 ? 6.725 6.457 7.868 1.00 89.19 107 GLU A CA 1
ATOM 830 C C . GLU A 1 107 ? 6.842 7.614 8.866 1.00 89.19 107 GLU A C 1
ATOM 832 O O . GLU A 1 107 ? 6.847 7.383 10.072 1.00 89.19 107 GLU A O 1
ATOM 837 N N . ASP A 1 108 ? 6.941 8.853 8.385 1.00 89.75 108 ASP A N 1
ATOM 838 C CA . ASP A 1 108 ? 6.993 10.035 9.248 1.00 89.75 108 ASP A CA 1
ATOM 839 C C . ASP A 1 108 ? 5.595 10.476 9.710 1.00 89.75 108 ASP A C 1
ATOM 841 O O . ASP A 1 108 ? 5.443 10.977 10.823 1.00 89.75 108 ASP A O 1
ATOM 845 N N . THR A 1 109 ? 4.569 10.301 8.869 1.00 85.12 109 THR A N 1
ATOM 846 C CA . THR A 1 109 ? 3.210 10.815 9.131 1.00 85.12 109 THR A CA 1
ATOM 847 C C . THR A 1 109 ? 2.346 9.844 9.934 1.00 85.12 109 THR A C 1
ATOM 849 O O . THR A 1 109 ? 1.512 10.289 10.717 1.00 85.12 109 THR A O 1
ATOM 852 N N . LEU A 1 110 ? 2.502 8.532 9.730 1.00 75.44 110 LEU A N 1
ATOM 853 C CA . LEU A 1 110 ? 1.637 7.503 10.326 1.00 75.44 110 LEU A CA 1
ATOM 854 C C . LEU A 1 110 ? 2.278 6.770 11.517 1.00 75.44 110 LEU A C 1
ATOM 856 O O . LEU A 1 110 ? 1.931 5.620 11.789 1.00 75.44 110 LEU A O 1
ATOM 860 N N . ARG A 1 111 ? 3.208 7.430 12.210 1.00 58.44 111 ARG A N 1
ATOM 861 C CA . ARG A 1 111 ? 3.791 6.950 13.471 1.00 58.44 111 ARG A CA 1
ATOM 862 C C . ARG A 1 111 ? 2.877 7.157 14.669 1.00 58.44 111 ARG A C 1
ATOM 864 O O . ARG A 1 111 ? 2.222 8.219 14.742 1.00 58.44 111 ARG A O 1
#

Radius of gyration: 15.61 Å; chains: 1; bounding box: 33×36×40 Å

InterPro domains:
  IPR029063 S-adenosyl-L-methionine-dependent methyltransferase superfamily [G3DSA:3.40.50.150] (1-99)